Protein AF-K8DZ53-F1 (afdb_monomer)

Organism: NCBI:txid1121428

Foldseek 3Di:
DDDDPPPVVVVVVVVVVVVVVVVVVVVVVVLLVVLLVVLVVCLLCLVVLVVVLVVCVVCVVVLVVPDPPDDPVVSVVVVVVNVVSVVSNVLLVVLLVVLCVVCVVVVRNLLSVLSCQQRVDPVCSPPDNVVSLVVSCVVSVHDSVVSVVSPSVSSLSSSCSSCPVNSPDDPD

Secondary structure (DSSP, 8-state):
-------HHHHHHHHHHHHHHHHHHHHHHHHHHHHHHHHHHHHHTHHHHHHHHHHHHHTHHHHHSS-TTS-HHHHHHHHHHHHHHHHHHHHHHHHHHHHHHHHHHTT-HHHHHHHIIIII-GGGTTS-HHHHHHHHHHHTTS-HHHHHHHHHHHHHHHHHHHHHHHHS----

pLDDT: mean 85.96, std 15.57, range [40.16, 98.69]

Radius of gyration: 23.99 Å; Cα contacts (8 Å, |Δi|>4): 92; chains: 1; bounding box: 65×69×54 Å

Nearest PDB structures (foldseek):
  8oup-assembly1_A  TM=2.707E-01  e=5.310E-01  Spisula solidissima
  6jx6-assembly1_C  TM=2.901E-01  e=4.777E+00  Homo sapiens
  2efl-assembly1_A-2  TM=2.278E-01  e=3.368E+00  Homo sapiens

Mean predicted aligned error: 8.7 Å

Sequence (172 aa):
MGKSKVNTHEIAKIAAREALKEFKEEERQRVKRTRYQNTELLLKNYLSLLDHYENSKDKASDIMELDDDMDEVIVKAIKKSRIRTAIMITQIETCLEILRLRMSAKGQPEKYQVIKSLYLDKARRDMPYGELVKVVAEEIHCGEATVRRWKKEMITELSVLIFGVDGLKLDI

Solvent-accessible surface area (backbone atoms only — not comparable to full-atom values): 9686 Å² total; per-residue (Å²): 137,85,79,78,77,76,57,63,68,57,54,51,52,50,51,54,51,50,53,52,51,50,53,55,48,51,54,51,52,48,54,53,51,50,44,39,50,52,40,49,51,50,43,74,41,39,59,62,50,47,52,55,49,55,59,46,63,78,40,53,68,58,61,76,67,62,52,97,84,58,61,68,67,58,58,51,50,53,52,53,50,51,55,52,51,49,54,50,49,57,49,50,54,52,38,50,50,52,48,41,54,52,26,46,76,70,74,41,47,66,44,42,48,47,47,41,67,77,45,67,38,78,94,53,70,86,51,58,68,75,57,49,41,48,56,52,10,62,79,69,72,51,51,54,69,53,48,56,48,35,39,53,53,47,41,49,54,44,25,30,58,72,46,39,71,78,42,43,89,76,96,120

Structure (mmCIF, N/CA/C/O backbone):
data_AF-K8DZ53-F1
#
_entry.id   AF-K8DZ53-F1
#
loop_
_atom_site.group_PDB
_atom_site.id
_atom_site.type_symbol
_atom_site.label_atom_id
_atom_site.label_alt_id
_atom_site.label_comp_id
_atom_site.label_asym_id
_atom_site.label_entity_id
_atom_site.label_seq_id
_atom_site.pdbx_PDB_ins_code
_atom_site.Cartn_x
_atom_site.Cartn_y
_atom_site.Cartn_z
_atom_site.occupancy
_atom_site.B_iso_or_equiv
_atom_site.auth_seq_id
_atom_site.auth_comp_id
_atom_site.auth_asym_id
_atom_site.auth_atom_id
_atom_site.pdbx_PDB_model_num
ATOM 1 N N . MET A 1 1 ? -38.875 44.202 29.229 1.00 40.16 1 MET A N 1
ATOM 2 C CA . MET A 1 1 ? -37.762 43.651 28.419 1.00 40.16 1 MET A CA 1
ATOM 3 C C . MET A 1 1 ? -37.218 42.417 29.134 1.00 40.16 1 MET A C 1
ATOM 5 O O . MET A 1 1 ? -36.431 42.549 30.062 1.00 40.16 1 MET A O 1
ATOM 9 N N . GLY A 1 2 ? -37.735 41.229 28.803 1.00 43.81 2 GLY A N 1
ATOM 10 C CA . GLY A 1 2 ? -37.357 39.975 29.462 1.00 43.81 2 GLY A CA 1
ATOM 11 C C . GLY A 1 2 ? -36.021 39.462 28.931 1.00 43.81 2 GLY A C 1
ATOM 12 O O . GLY A 1 2 ? -35.914 39.136 27.753 1.00 43.81 2 GLY A O 1
ATOM 13 N N . LYS A 1 3 ? -34.995 39.411 29.785 1.00 49.75 3 LYS A N 1
ATOM 14 C CA . LYS A 1 3 ? -33.720 38.763 29.457 1.00 49.75 3 LYS A CA 1
ATOM 15 C C . LYS A 1 3 ? -33.955 37.253 29.401 1.00 49.75 3 LYS A C 1
ATOM 17 O O . LYS A 1 3 ? -34.238 36.642 30.429 1.00 49.75 3 LYS A O 1
ATOM 22 N N . SER A 1 4 ? -33.855 36.675 28.204 1.00 54.00 4 SER A N 1
ATOM 23 C CA . SER A 1 4 ? -33.831 35.225 28.007 1.00 54.00 4 SER A CA 1
ATOM 24 C C . SER A 1 4 ? -32.678 34.649 28.829 1.00 54.00 4 SER A C 1
ATOM 26 O O . SER A 1 4 ? -31.512 34.981 28.607 1.00 54.00 4 SER A O 1
ATOM 28 N N . LYS A 1 5 ? -33.014 33.864 29.854 1.00 59.22 5 LYS A N 1
ATOM 29 C CA . LYS A 1 5 ? -32.051 33.211 30.738 1.00 59.22 5 LYS A CA 1
ATOM 30 C C . LYS A 1 5 ? -31.457 32.055 29.939 1.00 59.22 5 LYS A C 1
ATOM 32 O O . LYS A 1 5 ? -32.024 30.970 29.889 1.00 59.22 5 LYS A O 1
ATOM 37 N N . VAL A 1 6 ? -30.365 32.338 29.239 1.00 64.12 6 VAL A N 1
ATOM 38 C CA . VAL A 1 6 ? -29.597 31.339 28.500 1.00 64.12 6 VAL A CA 1
ATOM 39 C C . VAL A 1 6 ? -29.277 30.187 29.455 1.00 64.12 6 VAL A C 1
ATOM 41 O O . VAL A 1 6 ? -28.656 30.392 30.498 1.00 64.12 6 VAL A O 1
ATOM 44 N N . ASN A 1 7 ? -29.769 28.991 29.135 1.00 80.69 7 ASN A N 1
ATOM 45 C CA . ASN A 1 7 ? -29.610 27.810 29.969 1.00 80.69 7 ASN A CA 1
ATOM 46 C C . ASN A 1 7 ? -28.158 27.327 29.867 1.00 80.69 7 ASN A C 1
ATOM 48 O O . ASN A 1 7 ? -27.793 26.593 28.951 1.00 80.69 7 ASN A O 1
ATOM 52 N N . THR A 1 8 ? -27.308 27.776 30.790 1.00 82.31 8 THR A N 1
ATOM 53 C CA . THR A 1 8 ? -25.862 27.501 30.807 1.00 82.31 8 THR A CA 1
ATOM 54 C C . THR A 1 8 ? -25.547 26.004 30.721 1.00 82.31 8 THR A C 1
ATOM 56 O O . THR A 1 8 ? -24.564 25.613 30.097 1.00 82.31 8 THR A O 1
ATOM 59 N N . HIS A 1 9 ? -26.408 25.154 31.289 1.00 83.88 9 HIS A N 1
ATOM 60 C CA . HIS A 1 9 ? -26.284 23.698 31.217 1.00 83.88 9 HIS A CA 1
ATOM 61 C C . HIS A 1 9 ? -26.504 23.163 29.792 1.00 83.88 9 HIS A C 1
ATOM 63 O O . HIS A 1 9 ? -25.851 22.216 29.357 1.00 83.88 9 HIS A O 1
ATOM 69 N N . GLU A 1 10 ? -27.423 23.766 29.045 1.00 88.25 10 GLU A N 1
ATOM 70 C CA . GLU A 1 10 ? -27.727 23.385 27.667 1.00 88.25 10 GLU A CA 1
ATOM 71 C C . GLU A 1 10 ? -26.598 23.786 26.717 1.00 88.25 10 GLU A C 1
ATOM 73 O O . GLU A 1 10 ? -26.163 22.968 25.908 1.00 88.25 10 GLU A O 1
ATOM 78 N N . ILE A 1 11 ? -26.023 24.978 26.913 1.00 89.88 11 ILE A N 1
ATOM 79 C CA . ILE A 1 11 ? -24.803 25.399 26.210 1.00 89.88 11 ILE A CA 1
ATOM 80 C C . ILE A 1 11 ? -23.635 24.461 26.521 1.00 89.88 11 ILE A C 1
ATOM 82 O O . ILE A 1 11 ? -22.972 23.994 25.598 1.00 89.88 11 ILE A O 1
ATOM 86 N N . ALA A 1 12 ? -23.403 24.134 27.796 1.00 89.81 12 ALA A N 1
ATOM 87 C CA . ALA A 1 12 ? -22.324 23.228 28.188 1.00 89.81 12 ALA A CA 1
ATOM 88 C C . ALA A 1 12 ? -22.485 21.833 27.557 1.00 89.81 12 ALA A C 1
ATOM 90 O O . ALA A 1 12 ? -21.512 21.240 27.091 1.00 89.81 12 ALA A O 1
ATOM 91 N N . LYS A 1 13 ? -23.720 21.321 27.481 1.00 93.06 13 LYS A N 1
ATOM 92 C CA . LYS A 1 13 ? -24.025 20.031 26.849 1.00 93.06 13 LYS A CA 1
ATOM 93 C C . LYS A 1 13 ? -23.808 20.054 25.334 1.00 93.06 13 LYS A C 1
ATOM 95 O O . LYS A 1 13 ? -23.307 19.070 24.792 1.00 93.06 13 LYS A O 1
ATOM 100 N N . ILE A 1 14 ? -24.180 21.142 24.654 1.00 92.75 14 ILE A N 1
ATOM 101 C CA . ILE A 1 14 ? -23.939 21.315 23.212 1.00 92.75 14 ILE A CA 1
ATOM 102 C C . ILE A 1 14 ? -22.434 21.369 22.943 1.00 92.75 14 ILE A C 1
ATOM 104 O O . ILE A 1 14 ? -21.941 20.560 22.161 1.00 92.75 14 ILE A O 1
ATOM 108 N N . ALA A 1 15 ? -21.702 22.214 23.674 1.00 91.12 15 ALA A N 1
ATOM 109 C CA . ALA A 1 15 ? -20.254 22.350 23.537 1.00 91.12 15 ALA A CA 1
ATOM 110 C C . ALA A 1 15 ? -19.520 21.019 23.777 1.00 91.12 15 ALA A C 1
ATOM 112 O O . ALA A 1 15 ? -18.674 20.622 22.979 1.00 91.12 15 ALA A O 1
ATOM 113 N N . ALA A 1 16 ? -19.889 20.269 24.823 1.00 92.50 16 ALA A N 1
ATOM 114 C CA . ALA A 1 16 ? -19.305 18.954 25.093 1.00 92.50 16 ALA A CA 1
ATOM 115 C C . ALA A 1 16 ? -19.586 17.940 23.967 1.00 92.50 16 ALA A C 1
ATOM 117 O O . ALA A 1 16 ? -18.735 17.111 23.637 1.00 92.50 16 ALA A O 1
ATOM 118 N N . ARG A 1 17 ? -20.777 17.995 23.359 1.00 93.06 17 ARG A N 1
ATOM 119 C CA . ARG A 1 17 ? -21.158 17.103 22.257 1.00 93.06 17 ARG A CA 1
ATOM 120 C C . ARG A 1 17 ? -20.423 17.442 20.964 1.00 93.06 17 ARG A C 1
ATOM 122 O O . ARG A 1 17 ? -20.025 16.521 20.252 1.00 93.06 17 ARG A O 1
ATOM 129 N N . GLU A 1 18 ? -20.252 18.726 20.666 1.00 93.56 18 GLU A N 1
ATOM 130 C CA . GLU A 1 18 ? -19.483 19.195 19.512 1.00 93.56 18 GLU A CA 1
ATOM 131 C C . GLU A 1 18 ? -18.005 18.840 19.658 1.00 93.56 18 GLU A C 1
ATOM 133 O O . GLU A 1 18 ? -17.470 18.172 18.776 1.00 93.56 18 GLU A O 1
ATOM 138 N N . ALA A 1 19 ? -17.398 19.117 20.816 1.00 92.25 19 ALA A N 1
ATOM 139 C CA . ALA A 1 19 ? -16.016 18.734 21.100 1.00 92.25 19 ALA A CA 1
ATOM 140 C C . ALA A 1 19 ? -15.793 17.216 20.960 1.00 92.25 19 ALA A C 1
ATOM 142 O O . ALA A 1 19 ? -14.829 16.773 20.339 1.00 92.25 19 ALA A O 1
ATOM 143 N N . LEU A 1 20 ? -16.718 16.388 21.468 1.00 93.69 20 LEU A N 1
ATOM 144 C CA . LEU A 1 20 ? -16.634 14.934 21.300 1.00 93.69 20 LEU A CA 1
ATOM 145 C C . LEU A 1 20 ? -16.779 14.508 19.830 1.00 93.69 20 LEU A C 1
ATOM 147 O O . LEU A 1 20 ? -16.160 13.533 19.401 1.00 93.69 20 LEU A O 1
ATOM 151 N N . LYS A 1 21 ? -17.620 15.196 19.052 1.00 92.50 21 LYS A N 1
ATOM 152 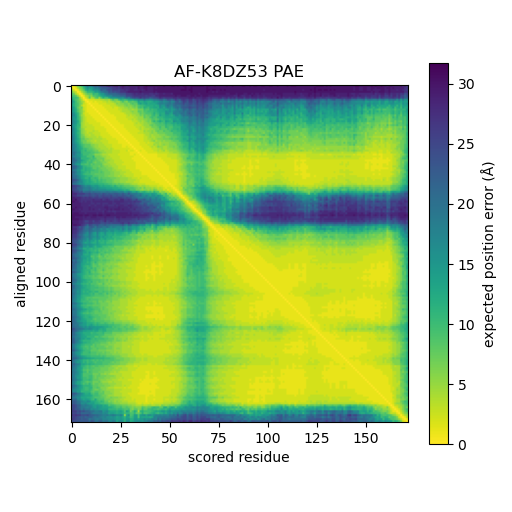C CA . LYS A 1 21 ? -17.817 14.907 17.627 1.00 92.50 21 LYS A CA 1
ATOM 153 C C . LYS A 1 21 ? -16.564 15.243 16.819 1.00 92.50 21 LYS A C 1
ATOM 155 O O . LYS A 1 21 ? -16.178 14.422 15.985 1.00 92.50 21 LYS A O 1
ATOM 160 N N . GLU A 1 22 ? -15.956 16.396 17.083 1.00 91.56 22 GLU A N 1
ATOM 161 C CA . GLU A 1 22 ? -14.699 16.840 16.474 1.00 91.56 22 GLU A CA 1
ATOM 162 C C . GLU A 1 22 ? -13.559 15.890 16.824 1.00 91.56 22 GLU A C 1
ATOM 164 O O . GLU A 1 22 ? -12.959 15.320 15.918 1.00 91.56 22 GLU A O 1
ATOM 169 N N . PHE A 1 23 ? -13.363 15.582 18.109 1.00 90.88 23 PHE A N 1
ATOM 170 C CA . PHE A 1 23 ? -12.344 14.628 18.554 1.00 90.88 23 PHE A CA 1
ATOM 171 C C . PHE A 1 23 ? -12.482 13.265 17.863 1.00 90.88 23 PHE A C 1
ATOM 173 O O . PHE A 1 23 ? -11.517 12.696 17.350 1.00 90.88 23 PHE A O 1
ATOM 180 N N . LYS A 1 24 ? -13.711 12.736 17.788 1.00 88.50 24 LYS A N 1
ATOM 181 C CA . LYS A 1 24 ? -13.958 11.475 17.083 1.00 88.50 24 LYS A CA 1
ATOM 182 C C . LYS A 1 24 ? -13.687 11.592 15.578 1.00 88.50 24 LYS A C 1
ATOM 184 O O . LYS A 1 24 ? -13.328 10.589 14.973 1.00 88.50 24 LYS A O 1
ATOM 189 N N . GLU A 1 25 ? -13.902 12.747 14.947 1.00 87.31 25 GLU A N 1
ATOM 190 C CA . GLU A 1 25 ? -13.563 12.961 13.531 1.00 87.31 25 GLU A CA 1
ATOM 191 C C . GLU A 1 25 ? -12.054 13.024 13.311 1.00 87.31 25 GLU A C 1
ATOM 193 O O . GLU A 1 25 ? -11.547 12.377 12.398 1.00 87.31 25 GLU A O 1
ATOM 198 N N . GLU A 1 26 ? -11.325 13.719 14.175 1.00 88.75 26 GLU A N 1
ATOM 199 C CA . GLU A 1 26 ? -9.868 13.799 14.109 1.00 88.75 26 GLU A CA 1
ATOM 200 C C . GLU A 1 26 ? -9.219 12.421 14.252 1.00 88.75 26 GLU A C 1
ATOM 202 O O . GLU A 1 26 ? -8.396 12.035 13.417 1.00 88.75 26 GLU A O 1
ATOM 207 N N . GLU A 1 27 ? -9.651 11.627 15.235 1.00 85.88 27 GLU A N 1
ATOM 208 C CA . GLU A 1 27 ? -9.161 10.258 15.411 1.00 85.88 27 GLU A CA 1
ATOM 209 C C . GLU A 1 27 ? -9.494 9.377 14.196 1.00 85.88 27 GLU A C 1
ATOM 211 O O . GLU A 1 27 ? -8.646 8.613 13.725 1.00 85.88 27 GLU A O 1
ATOM 216 N N . ARG A 1 28 ? -10.685 9.540 13.596 1.00 81.00 28 ARG A N 1
ATOM 217 C CA . ARG A 1 28 ? -11.045 8.848 12.343 1.00 81.00 28 ARG A CA 1
ATOM 218 C C . ARG A 1 28 ? -10.086 9.194 11.207 1.00 81.00 28 ARG A C 1
ATOM 220 O O . ARG A 1 28 ? -9.603 8.296 10.510 1.00 81.00 28 ARG A O 1
ATOM 227 N N . GLN A 1 29 ? -9.802 10.478 11.009 1.00 84.31 29 GLN A N 1
ATOM 228 C CA . GLN A 1 29 ? -8.901 10.928 9.948 1.00 84.31 29 GLN A CA 1
ATOM 229 C C . GLN A 1 29 ? -7.464 10.470 10.194 1.00 84.31 29 GLN A C 1
ATOM 231 O O . GLN A 1 29 ? -6.783 10.047 9.256 1.00 84.31 29 GLN A O 1
ATOM 236 N N . ARG A 1 30 ? -7.016 10.481 11.452 1.00 86.12 30 ARG A N 1
ATOM 237 C CA . ARG A 1 30 ? -5.698 9.990 11.854 1.00 86.12 30 ARG A CA 1
ATOM 238 C C . ARG A 1 30 ? -5.530 8.515 11.515 1.00 86.12 30 ARG A C 1
ATOM 240 O O . ARG A 1 30 ? -4.581 8.164 10.818 1.00 86.12 30 ARG A O 1
ATOM 247 N N . VAL A 1 31 ? -6.473 7.668 11.921 1.00 83.94 31 VAL A N 1
ATOM 248 C CA . VAL A 1 31 ? -6.436 6.226 11.641 1.00 83.94 31 VAL A CA 1
ATOM 249 C C . VAL A 1 31 ? -6.414 5.953 10.133 1.00 83.94 31 VAL A C 1
ATOM 251 O O . VAL A 1 31 ? -5.580 5.181 9.652 1.00 83.94 31 VAL A O 1
ATOM 254 N N . LYS A 1 32 ? -7.272 6.630 9.359 1.00 83.31 32 LYS A N 1
ATOM 255 C CA . LYS A 1 32 ? -7.291 6.516 7.892 1.00 83.31 32 LYS A CA 1
ATOM 256 C C . LYS A 1 32 ? -5.948 6.910 7.275 1.00 83.31 32 LYS A C 1
ATOM 258 O O . LYS A 1 32 ? -5.430 6.200 6.412 1.00 83.31 32 LYS A O 1
ATOM 263 N N . ARG A 1 33 ? -5.369 8.025 7.728 1.00 86.38 33 ARG A N 1
ATOM 264 C CA . ARG A 1 33 ? -4.066 8.512 7.263 1.00 86.38 33 ARG A CA 1
ATOM 2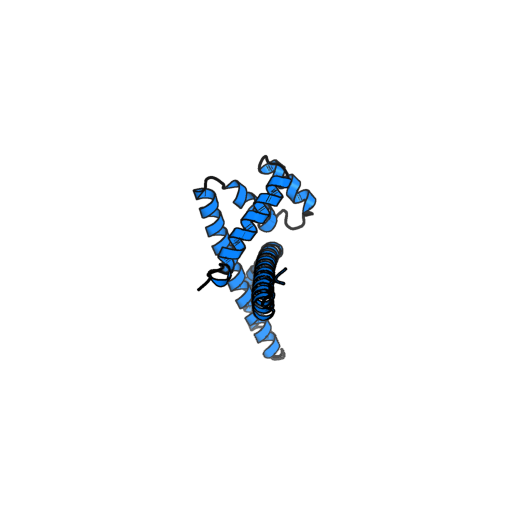65 C C . ARG A 1 33 ? -2.959 7.509 7.573 1.00 86.38 33 ARG A C 1
ATOM 267 O O . ARG A 1 33 ? -2.181 7.196 6.677 1.00 86.38 33 ARG A O 1
ATOM 274 N N . THR A 1 34 ? -2.926 6.967 8.788 1.00 87.94 34 THR A N 1
ATOM 275 C CA . THR A 1 34 ? -1.944 5.955 9.195 1.00 87.94 34 THR A CA 1
ATOM 276 C C . THR A 1 34 ? -2.041 4.701 8.330 1.00 87.94 34 THR A C 1
ATOM 278 O O . THR A 1 34 ? -1.024 4.210 7.853 1.00 87.94 34 THR A O 1
ATOM 281 N N . ARG A 1 35 ? -3.247 4.203 8.040 1.00 88.50 35 ARG A N 1
ATOM 282 C CA . ARG A 1 35 ? -3.432 3.011 7.190 1.00 88.50 35 ARG A CA 1
ATOM 283 C C . ARG A 1 35 ? -2.995 3.234 5.753 1.00 88.50 35 ARG A C 1
ATOM 285 O O . ARG A 1 35 ? -2.322 2.378 5.182 1.00 88.50 35 ARG A O 1
ATOM 292 N N . TYR A 1 36 ? -3.340 4.387 5.182 1.00 92.50 36 TYR A N 1
ATOM 293 C CA . TYR A 1 36 ? -2.859 4.780 3.860 1.00 92.50 36 TYR A CA 1
ATOM 294 C C . TYR A 1 36 ? -1.324 4.809 3.833 1.00 92.50 36 TYR A C 1
ATOM 296 O O . TYR A 1 36 ? -0.712 4.202 2.958 1.00 92.50 36 TYR A O 1
ATOM 304 N N . GLN A 1 37 ? -0.702 5.464 4.818 1.00 92.88 37 GLN A N 1
ATOM 305 C CA . GLN A 1 37 ? 0.755 5.574 4.920 1.00 92.88 37 GLN A CA 1
ATOM 306 C C . GLN A 1 37 ? 1.420 4.203 5.078 1.00 92.88 37 GLN A C 1
ATOM 308 O O . GLN A 1 37 ? 2.398 3.927 4.389 1.00 92.88 37 GLN A O 1
ATOM 313 N N . ASN A 1 38 ? 0.864 3.327 5.918 1.00 93.81 38 ASN A N 1
ATOM 314 C CA . ASN A 1 38 ? 1.365 1.967 6.108 1.00 93.81 38 ASN A CA 1
ATOM 315 C C . ASN A 1 38 ? 1.234 1.135 4.828 1.00 93.81 38 ASN A C 1
ATOM 317 O O . ASN A 1 38 ? 2.161 0.420 4.469 1.00 93.81 38 ASN A O 1
ATOM 321 N N . THR A 1 39 ? 0.119 1.263 4.108 1.00 96.06 39 THR A N 1
ATOM 322 C CA . THR A 1 39 ? -0.085 0.582 2.819 1.00 96.06 39 THR A CA 1
ATOM 323 C C . THR A 1 39 ? 0.928 1.053 1.784 1.00 96.06 39 THR A C 1
ATOM 325 O O . THR A 1 39 ? 1.563 0.239 1.120 1.00 96.06 39 THR A O 1
ATOM 328 N N . GLU A 1 40 ? 1.130 2.367 1.666 1.00 96.50 40 GLU A N 1
ATOM 329 C CA . GLU A 1 40 ? 2.139 2.915 0.762 1.00 96.50 40 GLU A CA 1
ATOM 330 C C . GLU A 1 40 ? 3.551 2.463 1.154 1.00 96.50 40 GLU A C 1
ATOM 332 O O . GLU A 1 40 ? 4.356 2.156 0.279 1.00 96.50 40 GLU A O 1
ATOM 337 N N . LEU A 1 41 ? 3.857 2.391 2.452 1.00 96.56 41 LEU A N 1
ATOM 338 C CA . LEU A 1 41 ? 5.145 1.912 2.945 1.00 96.56 41 LEU A CA 1
ATOM 339 C C . LEU A 1 41 ? 5.372 0.436 2.601 1.00 96.56 41 LEU A C 1
ATOM 341 O O . LEU A 1 41 ? 6.465 0.088 2.156 1.00 96.56 41 LEU A O 1
ATOM 345 N N . LEU A 1 42 ? 4.352 -0.411 2.761 1.00 96.06 42 LEU A N 1
ATOM 346 C CA . LEU A 1 42 ? 4.409 -1.819 2.367 1.00 96.06 42 LEU A CA 1
ATOM 347 C C . LEU A 1 42 ? 4.693 -1.961 0.869 1.00 96.06 42 LEU A C 1
ATOM 349 O O . LEU A 1 42 ? 5.592 -2.704 0.500 1.00 96.06 42 LEU A O 1
ATOM 353 N N . LEU A 1 43 ? 3.995 -1.204 0.017 1.00 97.00 43 LEU A N 1
ATOM 354 C CA . LEU A 1 43 ? 4.218 -1.236 -1.433 1.00 97.00 43 LEU A CA 1
ATOM 355 C C . LEU A 1 43 ? 5.611 -0.728 -1.823 1.00 97.00 43 LEU A C 1
ATOM 357 O O . LEU A 1 43 ? 6.272 -1.345 -2.649 1.00 97.00 43 LEU A O 1
ATOM 361 N N . LYS A 1 44 ? 6.094 0.358 -1.203 1.00 95.88 44 LYS A N 1
ATOM 362 C CA . LYS A 1 44 ? 7.452 0.885 -1.441 1.00 95.88 44 LYS A CA 1
ATOM 363 C C . LYS A 1 44 ? 8.547 -0.126 -1.107 1.00 95.88 44 LYS A C 1
ATOM 365 O O . LYS A 1 44 ? 9.580 -0.124 -1.759 1.00 95.88 44 LYS A O 1
ATOM 370 N N . ASN A 1 45 ? 8.321 -0.963 -0.097 1.00 95.38 45 ASN A N 1
ATOM 371 C CA . ASN A 1 45 ? 9.278 -1.981 0.335 1.00 95.38 45 ASN A CA 1
ATOM 372 C C . ASN A 1 45 ? 8.956 -3.373 -0.218 1.00 95.38 45 ASN A C 1
ATOM 374 O O . ASN A 1 45 ? 9.665 -4.318 0.110 1.00 95.38 45 ASN A O 1
ATOM 378 N N . TYR A 1 46 ? 7.909 -3.525 -1.034 1.00 96.00 46 TYR A N 1
ATOM 379 C CA . TYR A 1 46 ? 7.416 -4.832 -1.465 1.00 96.00 46 TYR A CA 1
ATOM 380 C C . TYR A 1 46 ? 8.508 -5.648 -2.153 1.00 96.00 46 TYR A C 1
ATOM 382 O O . TYR A 1 46 ? 8.756 -6.780 -1.755 1.00 96.00 46 TYR A O 1
ATOM 390 N N . LEU A 1 47 ? 9.211 -5.056 -3.123 1.00 95.12 47 LEU A N 1
ATOM 391 C CA . LEU A 1 47 ? 10.279 -5.745 -3.846 1.00 95.12 47 LEU A CA 1
ATOM 392 C C . LEU A 1 47 ? 11.450 -6.121 -2.931 1.00 95.12 47 LEU A C 1
ATOM 394 O O . LEU A 1 47 ? 11.970 -7.220 -3.045 1.00 95.12 47 LEU A O 1
ATOM 398 N N . SER A 1 48 ? 11.820 -5.266 -1.975 1.00 93.06 48 SER A N 1
ATOM 399 C CA . SER A 1 48 ? 12.873 -5.580 -1.000 1.00 93.06 48 SER A CA 1
ATOM 400 C C . SER A 1 48 ? 12.461 -6.693 -0.032 1.00 93.06 48 SER A C 1
ATOM 402 O O . SER A 1 48 ? 13.273 -7.547 0.318 1.00 93.06 48 SER A O 1
ATOM 404 N N . LEU A 1 49 ? 11.196 -6.704 0.401 1.00 91.56 49 LEU A N 1
ATOM 405 C CA . LEU A 1 49 ? 10.636 -7.778 1.221 1.00 91.56 49 LEU A CA 1
ATOM 406 C C . LEU A 1 49 ? 10.592 -9.088 0.432 1.00 91.56 49 LEU A C 1
ATOM 408 O O . LEU A 1 49 ? 10.955 -10.128 0.979 1.00 91.56 49 LEU A O 1
ATOM 412 N N . LEU A 1 50 ? 10.190 -9.025 -0.839 1.00 91.12 50 LEU A N 1
ATOM 413 C CA . LEU A 1 50 ? 10.160 -10.161 -1.752 1.00 91.12 50 LEU A CA 1
ATOM 414 C C . LEU A 1 50 ? 11.564 -10.727 -1.966 1.00 91.12 50 LEU A C 1
ATOM 416 O O . LEU A 1 50 ? 11.755 -11.915 -1.743 1.00 91.12 50 LEU A O 1
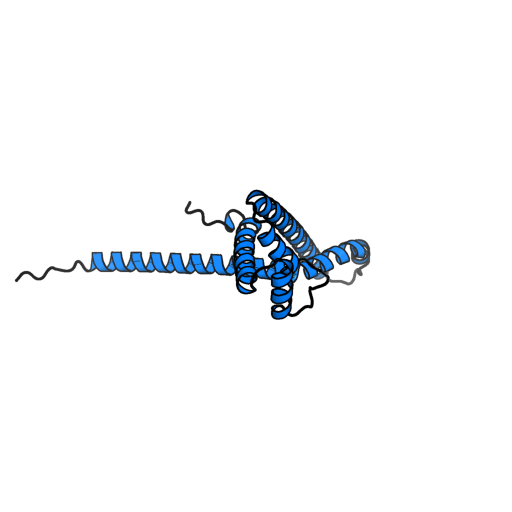ATOM 420 N N . ASP A 1 51 ? 12.556 -9.884 -2.262 1.00 89.94 51 ASP A N 1
ATOM 421 C CA . ASP A 1 51 ? 13.955 -10.299 -2.387 1.00 89.94 51 ASP A CA 1
ATOM 422 C C . ASP A 1 51 ? 14.447 -10.954 -1.078 1.00 89.94 51 ASP A C 1
ATOM 424 O O . ASP A 1 51 ? 15.102 -11.994 -1.106 1.00 89.94 51 ASP A O 1
ATOM 428 N N . HIS A 1 52 ? 14.110 -10.404 0.096 1.00 81.56 52 HIS A N 1
ATOM 429 C CA . HIS A 1 52 ? 14.462 -11.015 1.386 1.00 81.56 52 HIS A CA 1
ATOM 430 C C . HIS A 1 52 ? 13.779 -12.377 1.593 1.00 81.56 52 HIS A C 1
ATOM 432 O O . HIS A 1 52 ? 14.383 -13.297 2.144 1.00 81.56 52 HIS A O 1
ATOM 438 N N . TYR A 1 53 ? 12.522 -12.520 1.177 1.00 80.19 53 TYR A N 1
ATOM 439 C CA . TYR A 1 53 ? 11.767 -13.766 1.277 1.00 80.19 53 TYR A CA 1
ATOM 440 C C . TYR A 1 53 ? 12.280 -14.837 0.306 1.00 80.19 53 TYR A C 1
ATOM 442 O O . TYR A 1 53 ? 12.510 -15.965 0.738 1.00 80.19 53 TYR A O 1
ATOM 450 N N . GLU A 1 54 ? 12.528 -14.486 -0.956 1.00 80.44 54 GLU A N 1
ATOM 451 C CA . GLU A 1 54 ? 13.091 -15.370 -1.986 1.00 80.44 54 GLU A CA 1
ATOM 452 C C . GLU A 1 54 ? 14.487 -15.855 -1.567 1.00 80.44 54 GLU A C 1
ATOM 454 O O . GLU A 1 54 ? 14.684 -17.056 -1.393 1.00 80.44 54 GLU A O 1
ATOM 459 N N . ASN A 1 55 ? 15.395 -14.939 -1.208 1.00 71.06 55 ASN A N 1
ATOM 460 C CA . ASN A 1 55 ? 16.732 -15.293 -0.708 1.00 71.06 55 ASN A CA 1
ATOM 461 C C . ASN A 1 55 ? 16.697 -16.125 0.589 1.00 71.06 55 ASN A C 1
ATOM 463 O O . ASN A 1 55 ? 17.651 -16.835 0.905 1.00 71.06 55 ASN A O 1
ATOM 467 N N . SER A 1 56 ? 15.628 -16.020 1.387 1.00 61.72 56 SER A N 1
ATOM 468 C CA . SER A 1 56 ? 15.483 -16.807 2.616 1.00 61.72 56 SER A CA 1
ATOM 469 C C . SER A 1 56 ? 15.055 -18.255 2.377 1.00 61.72 56 SER A C 1
ATOM 471 O O . SER A 1 56 ? 15.341 -19.089 3.236 1.00 61.72 56 SER A O 1
ATOM 473 N N . LYS A 1 57 ? 14.392 -18.556 1.249 1.00 58.88 57 LYS A N 1
ATOM 474 C CA . LYS A 1 57 ? 14.039 -19.931 0.858 1.00 58.88 57 LYS A CA 1
ATOM 475 C C . LYS A 1 57 ? 15.275 -20.716 0.444 1.00 58.88 57 LYS A C 1
ATOM 477 O O . LYS A 1 57 ? 15.432 -21.851 0.882 1.00 58.88 57 LYS A O 1
ATOM 482 N N . ASP A 1 58 ? 16.166 -20.073 -0.303 1.00 54.59 58 ASP A N 1
ATOM 483 C CA . ASP A 1 58 ? 17.394 -20.694 -0.807 1.00 54.59 58 ASP A CA 1
ATOM 484 C C . ASP A 1 58 ? 18.412 -20.984 0.308 1.00 54.59 58 ASP A C 1
ATOM 486 O O . ASP A 1 58 ? 19.223 -21.889 0.177 1.00 54.59 58 ASP A O 1
ATOM 490 N N . LYS A 1 59 ? 18.330 -20.260 1.435 1.00 54.59 59 LYS A N 1
ATOM 491 C CA . LYS A 1 59 ? 19.238 -20.384 2.593 1.00 54.59 59 LYS A CA 1
ATOM 492 C C . LYS A 1 59 ? 18.596 -21.026 3.825 1.00 54.59 59 LYS A C 1
ATOM 494 O O . LYS A 1 59 ? 19.073 -20.849 4.947 1.00 54.59 59 LYS A O 1
ATOM 499 N N . ALA A 1 60 ? 17.452 -21.694 3.668 1.00 52.56 60 ALA A N 1
ATOM 500 C CA . ALA A 1 60 ? 16.794 -22.374 4.786 1.00 52.56 60 ALA A CA 1
ATOM 501 C C . ALA A 1 60 ? 17.632 -23.557 5.312 1.00 52.56 60 ALA A C 1
ATOM 503 O O . ALA A 1 60 ? 17.593 -23.825 6.512 1.00 52.56 60 ALA A O 1
ATOM 504 N N . SER A 1 61 ? 18.424 -24.194 4.440 1.00 52.19 61 SER A N 1
ATOM 505 C CA . SER A 1 61 ? 19.476 -25.156 4.798 1.00 52.19 61 SER A CA 1
ATOM 506 C C . SER A 1 61 ? 20.585 -24.506 5.625 1.00 52.19 61 SER A C 1
ATOM 508 O O . SER A 1 61 ? 20.944 -25.023 6.675 1.00 52.19 61 SER A O 1
ATOM 510 N N . ASP A 1 62 ? 21.042 -23.320 5.222 1.00 51.28 62 ASP A N 1
ATOM 511 C CA . ASP A 1 62 ? 22.184 -22.638 5.843 1.00 51.28 62 ASP A CA 1
ATOM 512 C C . ASP A 1 62 ? 21.872 -22.175 7.274 1.00 51.28 62 ASP A C 1
ATOM 514 O O . ASP A 1 62 ? 22.766 -22.045 8.097 1.00 51.28 62 ASP A O 1
ATOM 518 N N . ILE A 1 63 ? 20.593 -21.949 7.607 1.00 52.50 63 ILE A N 1
ATOM 519 C CA . ILE A 1 63 ? 20.163 -21.604 8.975 1.00 52.50 63 ILE A CA 1
ATOM 520 C C . ILE A 1 63 ? 20.195 -22.794 9.926 1.00 52.50 63 ILE A C 1
ATOM 522 O O . ILE A 1 63 ? 20.301 -22.588 11.133 1.00 52.50 63 ILE A O 1
ATOM 526 N N . MET A 1 64 ? 20.068 -24.018 9.416 1.00 50.81 64 MET A N 1
ATOM 527 C CA . MET A 1 64 ? 20.248 -25.215 10.238 1.00 50.81 64 MET A CA 1
ATOM 528 C C . MET A 1 64 ? 21.726 -25.487 10.548 1.00 50.81 64 MET A C 1
ATOM 530 O O . MET A 1 64 ? 21.995 -26.185 11.516 1.00 50.81 64 MET A O 1
ATOM 534 N N . GLU A 1 65 ? 22.655 -24.902 9.786 1.00 51.78 65 GLU A N 1
ATOM 535 C CA . GLU A 1 65 ? 24.109 -24.986 10.008 1.00 51.78 65 GLU A CA 1
ATOM 536 C C . GLU A 1 65 ? 24.677 -23.796 10.805 1.00 51.78 65 GLU A C 1
ATOM 538 O O . GLU A 1 65 ? 25.881 -23.728 11.048 1.00 51.78 65 GLU A O 1
ATOM 543 N N . LEU A 1 66 ? 23.831 -22.845 11.222 1.00 52.88 66 LEU A N 1
ATOM 544 C CA . LEU A 1 66 ? 24.248 -21.732 12.074 1.00 52.88 66 LEU A CA 1
ATOM 545 C C . LEU A 1 66 ? 24.475 -22.220 13.511 1.00 52.88 66 LEU A C 1
ATOM 547 O O . LEU A 1 66 ? 23.536 -22.242 14.299 1.00 52.88 66 LEU A O 1
ATOM 551 N N . ASP A 1 67 ? 25.726 -22.606 13.759 1.00 53.03 67 ASP A N 1
ATOM 552 C CA . ASP A 1 67 ? 26.516 -22.622 15.000 1.00 53.03 67 ASP A CA 1
ATOM 553 C C . ASP A 1 67 ? 25.753 -22.741 16.337 1.00 53.03 67 ASP A C 1
ATOM 555 O O . ASP A 1 67 ? 24.968 -21.863 16.706 1.00 53.03 67 ASP A O 1
ATOM 559 N N . ASP A 1 68 ? 26.083 -23.777 17.118 1.00 54.44 68 ASP A N 1
ATOM 560 C CA . ASP A 1 68 ? 25.583 -24.011 18.489 1.00 54.44 68 ASP A CA 1
ATOM 561 C C . ASP A 1 68 ? 25.920 -22.853 19.466 1.00 54.44 68 ASP A C 1
ATOM 563 O O . ASP A 1 68 ? 25.366 -22.789 20.563 1.00 54.44 68 ASP A O 1
ATOM 567 N N . ASP A 1 69 ? 26.782 -21.912 19.060 1.00 57.53 69 ASP A N 1
ATOM 568 C CA . ASP A 1 69 ? 27.210 -20.738 19.834 1.00 57.53 69 ASP A CA 1
ATOM 569 C C . ASP A 1 69 ? 26.353 -19.469 19.615 1.00 57.53 69 ASP A C 1
ATOM 571 O O . ASP A 1 69 ? 26.591 -18.436 20.250 1.00 57.53 69 ASP A O 1
ATOM 575 N N . MET A 1 70 ? 25.347 -19.488 18.729 1.00 61.09 70 MET A N 1
ATOM 576 C CA . MET A 1 70 ? 24.457 -18.333 18.550 1.00 61.09 70 MET A CA 1
ATOM 577 C C . MET A 1 70 ? 23.313 -18.340 19.574 1.00 61.09 70 MET A C 1
ATOM 579 O O . MET A 1 70 ? 22.547 -19.299 19.645 1.00 61.09 70 MET A O 1
ATOM 583 N N . ASP A 1 71 ? 23.119 -17.228 20.298 1.00 67.62 71 ASP A N 1
ATOM 584 C CA . ASP A 1 71 ? 22.015 -17.066 21.257 1.00 67.62 71 ASP A CA 1
ATOM 585 C C . ASP A 1 71 ? 20.674 -17.518 20.648 1.00 67.62 71 ASP A C 1
ATOM 587 O O . ASP A 1 71 ? 20.151 -16.896 19.713 1.00 67.62 71 ASP A O 1
ATOM 591 N N . GLU A 1 72 ? 20.059 -18.557 21.224 1.00 74.06 72 GLU A N 1
ATOM 592 C CA . GLU A 1 72 ? 18.771 -19.112 20.773 1.00 74.06 72 GLU A CA 1
ATOM 593 C C . GLU A 1 72 ? 17.691 -18.025 20.595 1.00 74.06 72 GLU A C 1
ATOM 595 O O . GLU A 1 72 ? 16.801 -18.110 19.738 1.00 74.06 72 GLU A O 1
ATOM 600 N N . VAL A 1 73 ? 17.782 -16.958 21.395 1.00 77.50 73 VAL A N 1
ATOM 601 C CA . VAL A 1 73 ? 16.912 -15.780 21.349 1.00 77.50 73 VAL A CA 1
ATOM 602 C C . VAL A 1 73 ? 17.025 -15.038 20.012 1.00 77.50 73 VAL A C 1
ATOM 604 O O . VAL A 1 73 ? 15.995 -14.677 19.428 1.00 77.50 73 VAL A O 1
ATOM 607 N N . ILE A 1 74 ? 18.242 -14.835 19.500 1.00 74.69 74 ILE A N 1
ATOM 608 C CA . ILE A 1 74 ? 18.504 -14.144 18.229 1.00 74.69 74 ILE A CA 1
ATOM 609 C C . ILE A 1 74 ? 17.947 -14.976 17.074 1.00 74.69 74 ILE A C 1
ATOM 611 O O . ILE A 1 74 ? 17.174 -14.469 16.252 1.00 74.69 74 ILE A O 1
ATOM 615 N N . VAL A 1 75 ? 18.241 -16.278 17.062 1.00 74.69 75 VAL A N 1
ATOM 616 C CA . VAL A 1 75 ? 17.742 -17.214 16.044 1.00 74.69 75 VAL A CA 1
ATOM 617 C C . VAL A 1 75 ? 16.211 -17.216 16.012 1.00 74.69 75 VAL A C 1
ATOM 619 O O . VAL A 1 75 ? 15.591 -17.114 14.945 1.00 74.69 75 VAL A O 1
ATOM 622 N N . LYS A 1 76 ? 15.565 -17.262 17.183 1.00 77.69 76 LYS A N 1
ATOM 623 C CA . LYS A 1 76 ? 14.102 -17.216 17.304 1.00 77.69 76 LYS A CA 1
ATOM 624 C C . LYS A 1 76 ? 13.514 -15.898 16.793 1.00 77.69 76 LYS A C 1
ATOM 626 O O . LYS A 1 76 ? 12.476 -15.915 16.122 1.00 77.69 76 LYS A O 1
ATOM 631 N N . ALA A 1 77 ? 14.158 -14.765 17.070 1.00 79.19 77 ALA A N 1
ATOM 632 C CA . ALA A 1 77 ? 13.722 -13.458 16.582 1.00 79.19 77 ALA A CA 1
ATOM 633 C C . ALA A 1 77 ? 13.794 -13.365 15.047 1.00 79.19 77 ALA A C 1
ATOM 635 O O . ALA A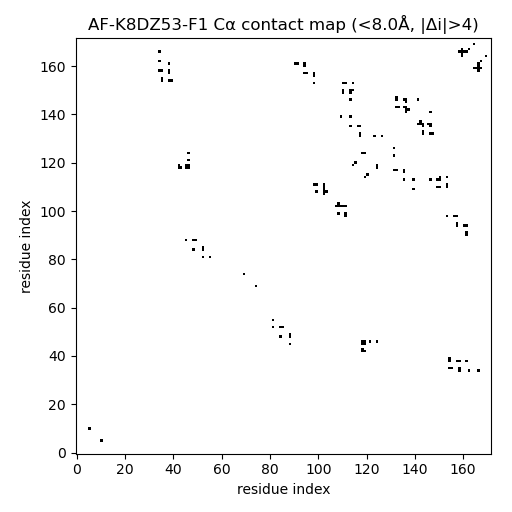 1 77 ? 12.827 -12.923 14.415 1.00 79.19 77 ALA A O 1
ATOM 636 N N . ILE A 1 78 ? 14.881 -13.855 14.441 1.00 77.94 78 ILE A N 1
ATOM 637 C CA . ILE A 1 78 ? 15.061 -13.896 12.981 1.00 77.94 78 ILE A CA 1
ATOM 638 C C . ILE A 1 78 ? 13.989 -14.778 12.333 1.00 77.94 78 ILE A C 1
ATOM 640 O O . ILE A 1 78 ? 13.307 -14.334 11.405 1.00 77.94 78 ILE A O 1
ATOM 644 N N . LYS A 1 79 ? 13.776 -15.995 12.853 1.00 77.12 79 LYS A N 1
ATOM 645 C CA . LYS A 1 79 ? 12.733 -16.915 12.363 1.00 77.12 79 LYS A CA 1
ATOM 646 C C . LYS A 1 79 ? 11.346 -16.268 12.422 1.00 77.12 79 LYS A C 1
ATOM 648 O O . LYS A 1 79 ? 10.615 -16.277 11.432 1.00 77.12 79 LYS A O 1
ATOM 653 N N . LYS A 1 80 ? 11.001 -15.628 13.545 1.00 81.56 80 LYS A N 1
ATOM 654 C CA . LYS A 1 80 ? 9.718 -14.924 13.710 1.00 81.56 80 LYS A CA 1
ATOM 655 C C . LYS A 1 80 ? 9.558 -13.763 12.724 1.00 81.56 80 LYS A C 1
ATOM 657 O O . LYS A 1 80 ? 8.471 -13.580 12.178 1.00 81.56 80 LYS A O 1
ATOM 662 N N . SER A 1 81 ? 10.622 -12.992 12.494 1.00 82.56 81 SER A N 1
ATOM 663 C CA . SER A 1 81 ? 10.627 -11.901 11.515 1.00 82.56 81 SER A CA 1
ATOM 664 C C . SER A 1 81 ? 10.362 -12.425 10.100 1.00 82.56 81 SER A C 1
ATOM 666 O O . SER A 1 81 ? 9.463 -11.933 9.422 1.00 82.56 81 SER A O 1
ATOM 668 N N . ARG A 1 82 ? 11.049 -13.502 9.695 1.00 82.19 82 ARG A N 1
ATOM 669 C CA . ARG A 1 82 ? 10.880 -14.142 8.378 1.00 82.19 82 ARG A CA 1
ATOM 670 C C . ARG A 1 82 ? 9.464 -14.653 8.140 1.00 82.19 82 ARG A C 1
ATOM 672 O O . ARG A 1 82 ? 8.891 -14.365 7.094 1.00 82.19 82 ARG A O 1
ATOM 679 N N . ILE A 1 83 ? 8.884 -15.355 9.116 1.00 83.88 83 ILE A N 1
ATOM 680 C CA . ILE A 1 83 ? 7.497 -15.840 9.031 1.00 83.88 83 ILE A CA 1
ATOM 681 C C . ILE A 1 83 ? 6.534 -14.664 8.850 1.00 83.88 83 ILE A C 1
ATOM 683 O O . ILE A 1 83 ? 5.654 -14.708 7.995 1.00 83.88 83 ILE A O 1
ATOM 687 N N . ARG A 1 84 ? 6.719 -13.581 9.615 1.00 85.94 84 ARG A N 1
ATOM 688 C CA . ARG A 1 84 ? 5.879 -12.386 9.490 1.00 85.94 84 ARG A CA 1
ATOM 689 C C . ARG A 1 84 ? 6.004 -11.756 8.101 1.00 85.94 84 ARG A C 1
ATOM 691 O O . ARG A 1 84 ? 4.984 -11.414 7.514 1.00 85.94 84 ARG A O 1
ATOM 698 N N . THR A 1 85 ? 7.220 -11.635 7.569 1.00 89.19 85 THR A N 1
ATOM 699 C CA . THR A 1 85 ? 7.462 -11.121 6.213 1.00 89.19 85 THR A CA 1
ATOM 700 C C . THR A 1 85 ? 6.783 -11.984 5.153 1.00 89.19 85 THR A C 1
ATOM 702 O O . THR A 1 85 ? 6.102 -11.438 4.291 1.00 89.19 85 THR A O 1
ATOM 705 N N . ALA A 1 86 ? 6.890 -13.313 5.251 1.00 88.12 86 ALA A N 1
ATOM 706 C CA . ALA A 1 86 ? 6.228 -14.242 4.336 1.00 88.12 86 ALA A CA 1
ATOM 707 C C . ALA A 1 86 ? 4.706 -14.037 4.313 1.00 88.12 86 ALA A C 1
ATOM 709 O O . ALA A 1 86 ? 4.121 -13.864 3.248 1.00 88.12 86 ALA A O 1
ATOM 710 N N . ILE A 1 87 ? 4.080 -13.970 5.495 1.00 90.12 87 ILE A N 1
ATOM 711 C CA . ILE A 1 87 ? 2.638 -13.716 5.626 1.00 90.12 87 ILE A CA 1
ATOM 712 C C . ILE A 1 87 ? 2.266 -12.368 4.993 1.00 90.12 87 ILE A C 1
ATOM 714 O O . ILE A 1 87 ? 1.274 -12.283 4.273 1.00 90.12 87 ILE A O 1
ATOM 718 N N . MET A 1 88 ? 3.057 -11.316 5.233 1.00 92.38 88 MET A N 1
ATOM 719 C CA . MET A 1 88 ? 2.792 -9.992 4.659 1.00 92.38 88 MET A CA 1
ATOM 720 C C . MET A 1 88 ? 2.899 -9.983 3.133 1.00 92.38 88 MET A C 1
ATOM 722 O O . MET A 1 88 ? 2.055 -9.371 2.486 1.00 92.38 88 MET A O 1
ATOM 726 N N . ILE A 1 89 ? 3.888 -10.665 2.549 1.00 93.62 89 ILE A N 1
ATOM 727 C CA . ILE A 1 89 ? 4.034 -10.763 1.089 1.00 93.62 89 ILE A CA 1
ATOM 728 C C . ILE A 1 89 ? 2.826 -11.474 0.488 1.00 93.62 89 ILE A C 1
ATOM 730 O O . ILE A 1 89 ? 2.170 -10.903 -0.378 1.00 93.62 89 ILE A O 1
ATOM 734 N N . THR A 1 90 ? 2.465 -12.650 1.011 1.00 92.94 90 THR A N 1
ATOM 735 C CA . THR A 1 90 ? 1.295 -13.402 0.533 1.00 92.94 90 THR A CA 1
ATOM 736 C C . THR A 1 90 ? 0.007 -12.584 0.648 1.00 92.94 90 THR A C 1
ATOM 738 O O . THR A 1 90 ? -0.831 -12.603 -0.258 1.00 92.94 90 THR A O 1
ATOM 741 N N . GLN A 1 91 ? -0.150 -11.817 1.732 1.00 94.19 91 GLN A N 1
ATOM 742 C CA . GLN A 1 91 ? -1.291 -10.919 1.896 1.00 94.19 91 GLN A CA 1
ATOM 743 C C . GLN A 1 91 ? -1.295 -9.808 0.836 1.00 94.19 91 GLN A C 1
ATOM 745 O O . GLN A 1 91 ? -2.330 -9.558 0.221 1.00 94.19 91 GLN A O 1
ATOM 750 N N . ILE A 1 92 ? -0.154 -9.152 0.597 1.00 95.69 92 ILE A N 1
ATOM 751 C CA . ILE A 1 92 ? -0.026 -8.092 -0.413 1.00 95.69 92 ILE A CA 1
ATOM 752 C C . ILE A 1 92 ? -0.337 -8.640 -1.809 1.00 95.69 92 ILE A C 1
ATOM 754 O O . ILE A 1 92 ? -1.133 -8.032 -2.521 1.00 95.69 92 ILE A O 1
ATOM 758 N N . GLU A 1 93 ? 0.226 -9.789 -2.185 1.00 96.44 93 GLU A N 1
ATOM 759 C CA . GLU A 1 93 ? -0.020 -10.443 -3.478 1.00 96.44 93 GLU A CA 1
ATOM 760 C C . GLU A 1 93 ? -1.506 -10.755 -3.680 1.00 96.44 93 GLU A C 1
ATOM 762 O O . GLU A 1 93 ? -2.086 -10.403 -4.710 1.00 96.44 93 GLU A O 1
ATOM 767 N N . THR A 1 94 ? -2.155 -11.322 -2.659 1.00 97.19 94 THR A N 1
ATOM 768 C CA . THR A 1 94 ? -3.595 -11.613 -2.683 1.00 97.19 94 THR A CA 1
ATOM 769 C C . THR A 1 94 ? -4.415 -10.333 -2.872 1.00 97.19 94 THR A C 1
ATOM 771 O O . THR A 1 94 ? -5.310 -10.273 -3.718 1.00 97.19 94 THR A O 1
ATOM 774 N N . CYS A 1 95 ? -4.104 -9.272 -2.121 1.00 97.25 95 CYS A N 1
ATOM 775 C CA . CYS A 1 95 ? -4.799 -7.992 -2.242 1.00 97.25 95 CYS A CA 1
ATOM 776 C C . CYS A 1 95 ? -4.565 -7.321 -3.605 1.00 97.25 95 CYS A C 1
ATOM 778 O O . CYS A 1 95 ? -5.493 -6.726 -4.156 1.00 97.25 95 CYS A O 1
ATOM 780 N N . LEU A 1 96 ? -3.354 -7.417 -4.161 1.00 98.31 96 LEU A N 1
ATOM 781 C CA . LEU A 1 96 ? -3.024 -6.901 -5.490 1.00 98.31 96 LEU A CA 1
ATOM 782 C C . LEU A 1 96 ? -3.814 -7.625 -6.580 1.00 98.31 96 LEU A C 1
ATOM 784 O O . LEU A 1 96 ? -4.327 -6.968 -7.486 1.00 98.31 96 LEU A O 1
ATOM 788 N N . GLU A 1 97 ? -3.963 -8.944 -6.478 1.00 98.38 97 GLU A N 1
ATOM 789 C CA . GLU A 1 97 ? -4.746 -9.725 -7.434 1.00 98.38 97 GLU A CA 1
ATOM 790 C C . GLU A 1 97 ? -6.238 -9.371 -7.363 1.00 98.38 97 GLU A C 1
ATOM 792 O O . GLU A 1 97 ? -6.870 -9.103 -8.387 1.00 98.38 97 GLU A O 1
ATOM 797 N N . ILE A 1 98 ? -6.793 -9.238 -6.154 1.00 98.31 98 ILE A N 1
ATOM 798 C CA . ILE A 1 98 ? -8.172 -8.762 -5.967 1.00 98.31 98 ILE A CA 1
ATOM 799 C C . ILE A 1 98 ? -8.351 -7.364 -6.575 1.00 98.31 98 ILE A C 1
ATOM 801 O O . ILE A 1 98 ? -9.350 -7.107 -7.254 1.00 98.31 98 ILE A O 1
ATOM 805 N N . LEU A 1 99 ? -7.396 -6.452 -6.358 1.00 98.25 99 LEU A N 1
ATOM 806 C CA . LEU A 1 99 ? -7.444 -5.106 -6.929 1.00 98.25 99 LEU A CA 1
ATOM 807 C C . LEU A 1 99 ? -7.429 -5.148 -8.462 1.00 98.25 99 LEU A C 1
ATOM 809 O O . LEU A 1 99 ? -8.226 -4.451 -9.093 1.00 98.25 99 LEU A O 1
ATOM 813 N N . ARG A 1 100 ? -6.564 -5.980 -9.055 1.00 98.62 100 ARG A N 1
ATOM 814 C CA . ARG A 1 100 ? -6.458 -6.176 -10.507 1.00 98.62 100 ARG A CA 1
ATOM 815 C C . ARG A 1 100 ? -7.789 -6.617 -11.103 1.00 98.62 100 ARG A C 1
ATOM 817 O O . ARG A 1 100 ? -8.290 -5.977 -12.029 1.00 98.62 100 ARG A O 1
ATOM 824 N N . LEU A 1 101 ? -8.384 -7.667 -10.537 1.00 98.50 101 LEU A N 1
ATOM 825 C CA . LEU A 1 101 ? -9.674 -8.201 -10.975 1.00 98.50 101 LEU A CA 1
ATOM 826 C C . LEU A 1 101 ? -10.789 -7.162 -10.818 1.00 98.50 101 LEU A C 1
ATOM 828 O O . LEU A 1 101 ? -11.583 -6.961 -11.735 1.00 98.50 101 LEU A O 1
ATOM 832 N N . ARG A 1 102 ? -10.813 -6.433 -9.695 1.00 98.12 102 ARG A N 1
ATOM 833 C CA . ARG A 1 102 ? -11.802 -5.377 -9.437 1.00 98.12 102 ARG A CA 1
ATOM 834 C C . ARG A 1 102 ? -11.700 -4.232 -10.444 1.00 98.12 102 ARG A C 1
ATOM 836 O O . ARG A 1 102 ? -12.729 -3.747 -10.906 1.00 98.12 102 ARG A O 1
ATOM 843 N N . MET A 1 103 ? -10.491 -3.777 -10.766 1.00 98.31 103 MET A N 1
ATOM 844 C CA . MET A 1 103 ? -10.287 -2.702 -11.742 1.00 98.31 103 MET A CA 1
ATOM 845 C C . MET A 1 103 ? -10.636 -3.153 -13.158 1.00 98.31 103 MET A C 1
ATOM 847 O O . MET A 1 103 ? -11.295 -2.413 -13.884 1.00 98.31 103 MET A O 1
ATOM 851 N N . SER A 1 104 ? -10.286 -4.388 -13.519 1.00 98.06 104 SER A N 1
ATOM 852 C CA . SER A 1 104 ? -10.694 -4.987 -14.790 1.00 98.06 104 SER A CA 1
ATOM 853 C C . SER A 1 104 ? -12.221 -5.068 -14.914 1.00 98.06 104 SER A C 1
ATOM 855 O O . SER A 1 104 ? -12.771 -4.590 -15.901 1.00 98.06 104 SER A O 1
ATOM 857 N N . ALA A 1 105 ? -12.918 -5.555 -13.883 1.00 98.25 105 ALA A N 1
ATOM 858 C CA . ALA A 1 105 ? -14.380 -5.645 -13.870 1.00 98.25 105 ALA A CA 1
ATOM 859 C C . ALA A 1 105 ? -15.082 -4.275 -13.946 1.00 98.25 105 ALA A C 1
ATOM 861 O O . ALA A 1 105 ? -16.184 -4.174 -14.476 1.00 98.25 105 ALA A O 1
ATOM 862 N N . LYS A 1 106 ? -14.446 -3.210 -13.439 1.00 98.00 106 LYS A N 1
ATOM 863 C CA . LYS A 1 106 ? -14.940 -1.826 -13.543 1.00 98.00 106 LYS A CA 1
ATOM 864 C C . LYS A 1 106 ? -14.619 -1.156 -14.887 1.00 98.00 106 LYS A C 1
ATOM 866 O O . LYS A 1 106 ? -14.976 0.006 -15.061 1.00 98.00 106 LYS A O 1
ATOM 871 N N . GLY A 1 107 ? -13.921 -1.835 -15.801 1.00 98.19 107 GLY A N 1
ATOM 872 C CA . GLY A 1 107 ? -13.444 -1.237 -17.050 1.00 98.19 107 GLY A CA 1
ATOM 873 C C . GLY A 1 107 ? -12.382 -0.153 -16.836 1.00 98.19 107 GLY A C 1
ATOM 874 O O . GLY A 1 107 ? -12.288 0.761 -17.645 1.00 98.19 107 GLY A O 1
ATOM 875 N N . GLN A 1 108 ? -11.622 -0.233 -15.736 1.00 98.00 108 GLN A N 1
ATOM 876 C CA . GLN A 1 108 ? -10.563 0.717 -15.367 1.00 98.00 108 GLN A CA 1
ATOM 877 C C . GLN A 1 108 ? -9.199 0.029 -15.122 1.00 98.00 108 GLN A C 1
ATOM 879 O O . GLN A 1 108 ? -8.548 0.303 -14.104 1.00 98.00 108 GLN A O 1
ATOM 884 N N . PRO A 1 109 ? -8.752 -0.921 -15.975 1.00 98.12 109 PRO A N 1
ATOM 885 C CA . PRO A 1 109 ? -7.511 -1.674 -15.755 1.00 98.12 109 PRO A CA 1
ATOM 886 C C . PRO A 1 109 ? -6.263 -0.781 -15.653 1.00 98.12 109 PRO A C 1
ATOM 888 O O . PRO A 1 109 ? -5.310 -1.129 -14.952 1.00 98.12 109 PRO A O 1
ATOM 891 N N . GLU A 1 110 ? -6.281 0.392 -16.285 1.00 98.19 110 GLU A N 1
ATOM 892 C CA . GLU A 1 110 ? -5.209 1.384 -16.264 1.00 98.19 110 GLU A CA 1
ATOM 893 C C . GLU A 1 110 ? -4.862 1.860 -14.846 1.00 98.19 110 GLU A C 1
ATOM 895 O O . GLU A 1 110 ? -3.697 2.119 -14.539 1.00 98.19 110 GLU A O 1
ATOM 900 N N . LYS A 1 111 ? -5.840 1.888 -13.931 1.00 98.44 111 LYS A N 1
ATOM 901 C CA . LYS A 1 111 ? -5.589 2.256 -12.532 1.00 98.44 111 LYS A CA 1
ATOM 902 C C . LYS A 1 111 ? -4.714 1.231 -11.820 1.00 98.44 111 LYS A C 1
ATOM 904 O O . LYS A 1 111 ? -3.805 1.610 -11.083 1.00 98.44 111 LYS A O 1
ATOM 909 N N . TYR A 1 112 ? -4.955 -0.060 -12.053 1.00 98.50 112 TYR A N 1
ATOM 910 C CA . TYR A 1 112 ? -4.087 -1.112 -11.522 1.00 98.50 112 TYR A CA 1
ATOM 911 C C . TYR A 1 112 ? -2.705 -1.066 -12.181 1.00 98.50 112 TYR A C 1
ATOM 913 O O . TYR A 1 112 ? -1.696 -1.215 -11.490 1.00 98.50 112 TYR A O 1
ATOM 921 N N . GLN A 1 113 ? -2.650 -0.794 -13.489 1.00 98.31 113 GLN A N 1
ATOM 922 C CA . GLN A 1 113 ? -1.385 -0.678 -14.211 1.00 98.31 113 GLN A CA 1
ATOM 923 C C . GLN A 1 113 ? -0.476 0.404 -13.608 1.00 98.31 113 GLN A C 1
ATOM 925 O O . GLN A 1 113 ? 0.719 0.164 -13.466 1.00 98.31 113 GLN A O 1
ATOM 930 N N . VAL A 1 114 ? -1.032 1.531 -13.140 1.00 98.38 114 VAL A N 1
ATOM 931 C CA . VAL A 1 114 ? -0.264 2.536 -12.382 1.00 98.38 114 VAL A CA 1
ATOM 932 C C . VAL A 1 114 ? 0.409 1.930 -11.146 1.00 98.38 114 VAL A C 1
ATOM 934 O O . VAL A 1 114 ? 1.590 2.171 -10.923 1.00 98.38 114 VAL A O 1
ATOM 937 N N . ILE A 1 115 ? -0.294 1.133 -10.334 1.00 98.25 115 ILE A N 1
ATOM 938 C CA . ILE A 1 115 ? 0.319 0.500 -9.151 1.00 98.25 115 ILE A CA 1
ATOM 939 C C . ILE A 1 115 ? 1.408 -0.485 -9.553 1.00 98.25 115 ILE A C 1
ATOM 941 O O . ILE A 1 115 ? 2.482 -0.480 -8.950 1.00 98.25 115 ILE A O 1
ATOM 945 N N . LYS A 1 116 ? 1.148 -1.293 -10.583 1.00 98.00 116 LYS A N 1
ATOM 946 C CA . LYS A 1 116 ? 2.124 -2.249 -11.097 1.00 98.00 116 LYS A CA 1
ATOM 947 C C . LYS A 1 116 ? 3.410 -1.545 -11.529 1.00 98.00 116 LYS A C 1
ATOM 949 O O . LYS A 1 116 ? 4.475 -1.902 -11.034 1.00 98.00 116 LYS A O 1
ATOM 954 N N . SER A 1 117 ? 3.311 -0.519 -12.373 1.00 97.88 117 SER A N 1
ATOM 955 C CA . SER A 1 117 ? 4.482 0.204 -12.876 1.00 97.88 117 SER A CA 1
ATOM 956 C C . SER A 1 117 ? 5.213 1.003 -11.791 1.00 97.88 117 SER A C 1
ATOM 958 O O . SER A 1 117 ? 6.429 1.132 -11.853 1.00 97.88 117 SER A O 1
ATOM 960 N N . LEU A 1 118 ? 4.499 1.540 -10.792 1.00 97.88 118 LEU A N 1
ATOM 961 C CA . LEU A 1 118 ? 5.118 2.353 -9.739 1.00 97.88 118 LEU A CA 1
ATOM 962 C C . LEU A 1 118 ? 5.801 1.541 -8.628 1.00 97.88 118 LEU A C 1
ATOM 964 O O . LEU A 1 118 ? 6.684 2.083 -7.968 1.00 97.88 118 LEU A O 1
ATOM 968 N N . TYR A 1 119 ? 5.366 0.304 -8.366 1.00 97.56 119 TYR A N 1
ATOM 969 C CA . TYR A 1 119 ? 5.789 -0.442 -7.169 1.00 97.56 119 TYR A CA 1
ATOM 970 C C . TYR A 1 119 ? 6.250 -1.876 -7.419 1.00 97.56 119 TYR A C 1
ATOM 972 O O . TYR A 1 119 ? 6.969 -2.424 -6.588 1.00 97.56 119 TYR A O 1
ATOM 980 N N . LEU A 1 120 ? 5.811 -2.509 -8.509 1.00 97.00 120 LEU A N 1
ATOM 981 C CA . LEU A 1 120 ? 6.021 -3.944 -8.734 1.00 97.00 120 LEU A CA 1
ATOM 982 C C . LEU A 1 120 ? 7.033 -4.226 -9.852 1.00 97.00 120 LEU A C 1
ATOM 984 O O . LEU A 1 120 ? 7.450 -5.369 -10.024 1.00 97.00 120 LEU A O 1
ATOM 988 N N . ASP A 1 121 ? 7.428 -3.206 -10.616 1.00 96.12 121 ASP A N 1
ATOM 989 C CA . ASP A 1 121 ? 8.401 -3.340 -11.696 1.00 96.12 121 ASP A CA 1
ATOM 990 C C . ASP A 1 121 ? 9.842 -3.333 -11.156 1.00 96.12 121 ASP A C 1
ATOM 992 O O . ASP A 1 121 ? 10.408 -2.283 -10.838 1.00 96.12 121 ASP A O 1
ATOM 996 N N . LYS A 1 122 ? 10.452 -4.525 -11.083 1.00 94.69 122 L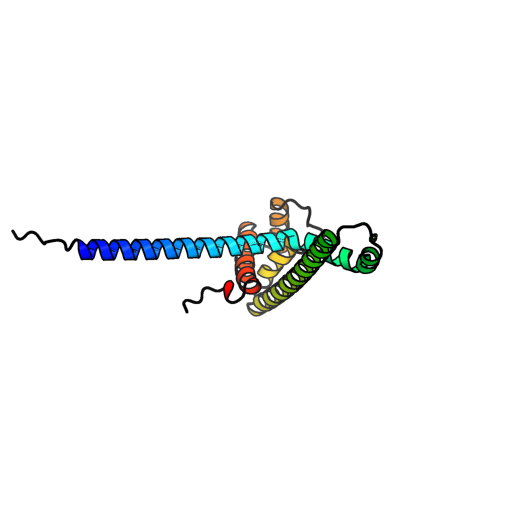YS A N 1
ATOM 997 C CA . LYS A 1 122 ? 11.842 -4.705 -10.633 1.00 94.69 122 LYS A CA 1
ATOM 998 C C . LYS A 1 122 ?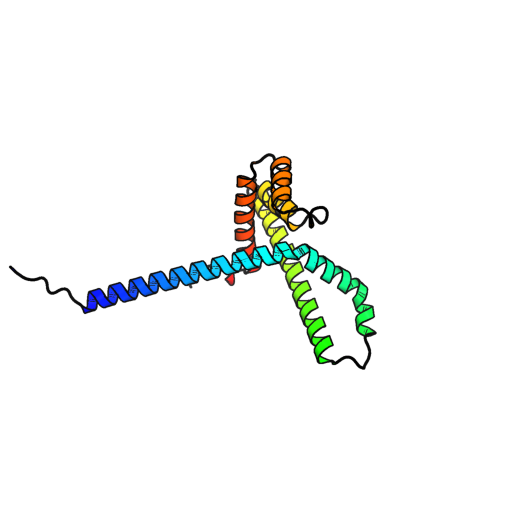 12.843 -3.901 -11.475 1.00 94.69 122 LYS A C 1
ATOM 1000 O O . LYS A 1 122 ? 13.827 -3.428 -10.915 1.00 94.69 122 LYS A O 1
ATOM 1005 N N . ALA A 1 123 ? 12.597 -3.700 -12.773 1.00 94.88 123 ALA A N 1
ATOM 1006 C CA . ALA A 1 123 ? 13.534 -3.009 -13.663 1.00 94.88 123 ALA A CA 1
ATOM 1007 C C . ALA A 1 123 ? 13.614 -1.498 -13.398 1.00 94.88 123 ALA A C 1
ATOM 1009 O O . ALA A 1 123 ? 14.579 -0.849 -13.793 1.00 94.88 123 ALA A O 1
ATOM 1010 N N . ARG A 1 124 ? 12.605 -0.933 -12.726 1.00 92.69 124 ARG A N 1
ATOM 1011 C CA . ARG A 1 124 ? 12.479 0.511 -12.482 1.00 92.69 124 ARG A CA 1
ATOM 1012 C C . ARG A 1 124 ? 12.556 0.877 -11.004 1.00 92.69 124 ARG A C 1
ATOM 1014 O 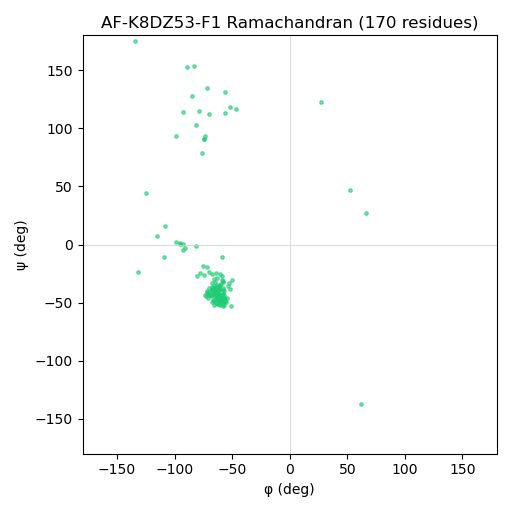O . ARG A 1 124 ? 12.344 2.036 -10.659 1.00 92.69 124 ARG A O 1
ATOM 1021 N N . ARG A 1 125 ? 12.864 -0.086 -10.129 1.00 91.31 125 ARG A N 1
ATOM 1022 C CA . ARG A 1 125 ? 12.834 0.093 -8.666 1.00 91.31 125 ARG A CA 1
ATOM 1023 C C . ARG A 1 125 ? 13.755 1.211 -8.162 1.00 91.31 125 ARG A C 1
ATOM 1025 O O . ARG A 1 125 ? 13.431 1.859 -7.174 1.00 91.31 125 ARG A O 1
ATOM 1032 N N . ASP A 1 126 ? 14.864 1.439 -8.864 1.00 93.00 126 ASP A N 1
ATOM 1033 C CA . ASP A 1 126 ? 15.884 2.431 -8.511 1.00 93.00 126 ASP A CA 1
ATOM 1034 C C . ASP A 1 126 ? 15.683 3.773 -9.249 1.00 93.00 126 ASP A C 1
ATOM 1036 O O . ASP A 1 126 ? 16.443 4.722 -9.053 1.00 93.00 126 ASP A O 1
ATOM 1040 N N . MET A 1 127 ? 14.645 3.884 -10.090 1.00 96.25 127 MET A N 1
ATOM 1041 C CA . MET A 1 127 ? 14.329 5.113 -10.817 1.00 96.25 127 MET A CA 1
ATOM 1042 C C . MET A 1 127 ? 13.770 6.181 -9.862 1.00 96.25 127 MET A 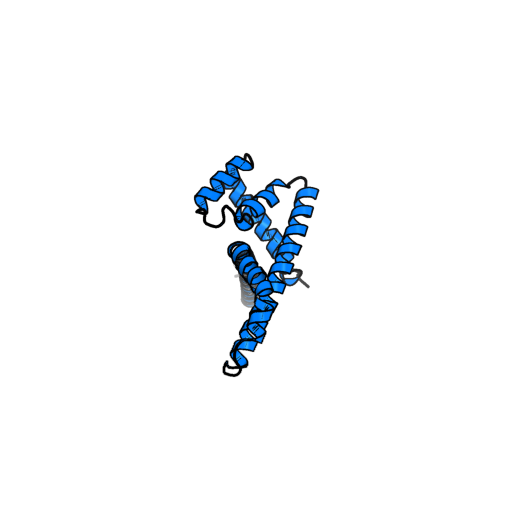C 1
ATOM 1044 O O . MET A 1 127 ? 12.861 5.895 -9.071 1.00 96.25 127 MET A O 1
ATOM 1048 N N . PRO A 1 128 ? 14.227 7.445 -9.946 1.00 96.94 128 PRO A N 1
ATOM 1049 C CA . PRO A 1 128 ? 13.657 8.528 -9.157 1.00 96.94 128 PRO A CA 1
ATOM 1050 C C . PRO A 1 128 ? 12.147 8.662 -9.388 1.00 96.94 128 PRO A C 1
ATOM 1052 O O . PRO A 1 128 ? 11.676 8.757 -10.520 1.00 96.94 128 PRO A O 1
ATOM 1055 N N . TYR A 1 129 ? 11.368 8.751 -8.307 1.00 95.31 129 TYR A N 1
ATOM 1056 C CA . TYR A 1 129 ? 9.898 8.740 -8.380 1.00 95.31 129 TYR A CA 1
ATOM 1057 C C . TYR A 1 129 ? 9.306 9.800 -9.329 1.00 95.31 129 TYR A C 1
ATOM 1059 O O . TYR A 1 129 ? 8.290 9.559 -9.975 1.00 95.31 129 TYR A O 1
ATOM 1067 N N . GLY A 1 130 ? 9.920 10.986 -9.412 1.00 96.81 130 GLY A N 1
ATOM 1068 C CA . GLY A 1 130 ? 9.467 12.045 -10.318 1.00 96.81 130 GLY A CA 1
ATOM 1069 C C . GLY A 1 130 ? 9.600 11.677 -11.797 1.00 96.81 130 GLY A C 1
ATOM 1070 O O . GLY A 1 130 ? 8.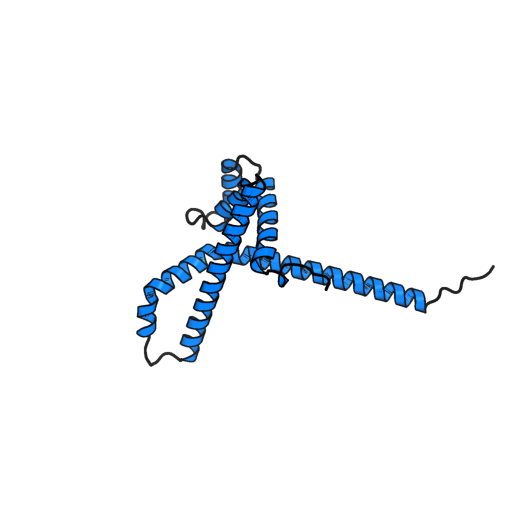706 11.992 -12.575 1.00 96.81 130 GLY A O 1
ATOM 1071 N N . GLU A 1 131 ? 10.679 10.989 -12.165 1.00 97.88 131 GLU A N 1
ATOM 1072 C CA . GLU A 1 131 ? 10.920 10.483 -13.518 1.00 97.88 131 GLU A CA 1
ATOM 1073 C C . GLU A 1 131 ? 10.012 9.292 -13.822 1.00 97.88 131 GLU A C 1
ATOM 1075 O O . GLU A 1 131 ? 9.331 9.281 -14.844 1.00 97.88 131 GLU A O 1
ATOM 1080 N N . LEU A 1 132 ? 9.890 8.360 -12.874 1.00 98.06 132 LEU A N 1
ATOM 1081 C CA . LEU A 1 132 ? 9.017 7.198 -13.012 1.00 98.06 132 LEU A CA 1
ATOM 1082 C C . LEU A 1 132 ? 7.559 7.598 -13.283 1.00 98.06 132 LEU A C 1
ATOM 1084 O O . LEU A 1 132 ? 6.898 7.000 -14.125 1.00 98.06 132 LEU A O 1
ATOM 1088 N N . VAL A 1 133 ? 7.054 8.646 -12.622 1.00 98.44 133 VAL A N 1
ATOM 1089 C CA . VAL A 1 133 ? 5.696 9.156 -12.880 1.00 98.44 133 VAL A CA 1
ATOM 1090 C C . VAL A 1 133 ? 5.532 9.672 -14.312 1.00 98.44 133 VAL A C 1
ATOM 1092 O O . VAL A 1 133 ? 4.458 9.478 -14.879 1.00 98.44 133 VAL A O 1
ATOM 1095 N N . LYS A 1 134 ? 6.558 10.297 -14.902 1.00 98.44 134 LYS A N 1
ATOM 1096 C CA . LYS A 1 134 ? 6.520 10.772 -16.295 1.00 98.44 134 LYS A CA 1
ATOM 1097 C C . LYS A 1 134 ? 6.463 9.607 -17.271 1.00 98.44 134 LYS A C 1
ATOM 1099 O O . LYS A 1 134 ? 5.557 9.561 -18.093 1.00 98.44 134 LYS A O 1
ATOM 1104 N N . VAL A 1 135 ? 7.353 8.630 -17.095 1.00 98.19 135 VAL A N 1
ATOM 1105 C CA . VAL A 1 135 ? 7.386 7.408 -17.912 1.00 98.19 135 VAL A CA 1
ATOM 1106 C C . VAL A 1 135 ? 6.035 6.692 -17.860 1.00 98.19 135 VAL A C 1
ATOM 1108 O O . VAL A 1 135 ? 5.445 6.389 -18.890 1.00 98.19 135 VAL A O 1
ATOM 1111 N N . VAL A 1 136 ? 5.480 6.496 -16.660 1.00 98.38 136 VAL A N 1
ATOM 1112 C CA . VAL A 1 136 ? 4.173 5.840 -16.490 1.00 98.38 136 VAL A CA 1
ATOM 1113 C C . VAL A 1 136 ? 3.034 6.651 -17.116 1.00 98.38 136 VAL A C 1
ATOM 1115 O O . VAL A 1 136 ? 2.094 6.071 -17.658 1.00 98.38 136 VAL A O 1
ATOM 1118 N N . ALA A 1 137 ? 3.091 7.983 -17.046 1.00 98.50 137 ALA A N 1
ATOM 1119 C CA . ALA A 1 137 ? 2.098 8.852 -17.670 1.00 98.50 137 ALA A CA 1
ATOM 1120 C C . ALA A 1 137 ? 2.100 8.694 -19.200 1.00 98.50 137 ALA A C 1
ATOM 1122 O O . ALA A 1 137 ? 1.032 8.550 -19.796 1.00 98.50 137 ALA A O 1
ATOM 1123 N N . GLU A 1 138 ? 3.284 8.646 -19.813 1.00 98.06 138 GLU A N 1
ATOM 1124 C CA . GLU A 1 138 ? 3.462 8.427 -21.251 1.00 98.06 138 GLU A CA 1
ATOM 1125 C C . GLU A 1 138 ? 2.967 7.041 -21.688 1.00 98.06 138 GLU A C 1
ATOM 1127 O O . GLU A 1 138 ? 2.174 6.951 -22.625 1.00 98.06 138 GLU A O 1
ATOM 1132 N N . GLU A 1 139 ? 3.352 5.978 -20.973 1.00 97.12 139 GLU A N 1
ATOM 1133 C CA . GLU A 1 139 ? 2.963 4.587 -21.269 1.00 97.12 139 GLU A CA 1
ATOM 1134 C C . GLU A 1 139 ? 1.457 4.341 -21.192 1.00 97.12 139 GLU A C 1
ATOM 1136 O O . GLU A 1 139 ? 0.905 3.553 -21.956 1.00 97.12 139 GLU A O 1
ATOM 1141 N N . ILE A 1 140 ? 0.791 4.997 -20.242 1.00 96.25 140 ILE A N 1
ATOM 1142 C CA . ILE A 1 140 ? -0.652 4.860 -20.014 1.00 96.25 140 ILE A CA 1
ATOM 1143 C C . ILE A 1 140 ? -1.433 5.938 -20.794 1.00 96.25 140 ILE A C 1
ATOM 1145 O O . ILE A 1 140 ? -2.660 5.990 -20.735 1.00 96.25 140 ILE A O 1
ATOM 1149 N N . HIS A 1 141 ? -0.741 6.798 -21.549 1.00 97.31 141 HIS A N 1
ATOM 1150 C CA . HIS A 1 141 ? -1.323 7.901 -22.315 1.00 97.31 141 HIS A CA 1
ATOM 1151 C C . HIS A 1 141 ? -2.227 8.816 -21.469 1.00 97.31 141 HIS A C 1
ATOM 1153 O O . HIS A 1 141 ? -3.341 9.175 -21.855 1.00 97.31 141 HIS A O 1
ATOM 1159 N N . CYS A 1 142 ? -1.748 9.209 -20.288 1.00 97.38 142 CYS A N 1
ATOM 1160 C CA . CYS A 1 142 ? -2.439 10.137 -19.396 1.00 97.38 142 CYS A CA 1
ATOM 1161 C C . CYS A 1 142 ? -1.487 11.213 -18.846 1.00 97.38 142 CYS A C 1
ATOM 1163 O O . CYS A 1 142 ? -0.293 11.207 -19.107 1.00 97.38 142 CYS A O 1
ATOM 1165 N N . GLY A 1 143 ? -2.008 12.185 -18.092 1.00 98.38 143 GLY A N 1
ATOM 1166 C CA . GLY A 1 143 ? -1.166 13.201 -17.448 1.00 98.38 143 GLY A CA 1
ATOM 1167 C C . GLY A 1 143 ? -0.566 12.728 -16.119 1.00 98.38 143 GLY A C 1
ATOM 1168 O O . GLY A 1 143 ? -1.198 11.960 -15.390 1.00 98.38 143 GLY A O 1
ATOM 1169 N N . GLU A 1 144 ? 0.586 13.277 -15.715 1.00 98.56 144 GLU A N 1
ATOM 1170 C CA . GLU A 1 144 ? 1.219 12.978 -14.413 1.00 98.56 144 GLU A CA 1
ATOM 1171 C C . GLU A 1 144 ? 0.262 13.153 -13.218 1.00 98.56 144 GLU A C 1
ATOM 1173 O O . GLU A 1 144 ? 0.278 12.379 -12.257 1.00 98.56 144 GLU A O 1
ATOM 1178 N N . ALA A 1 145 ? -0.601 14.175 -13.263 1.00 98.44 145 ALA A N 1
ATOM 1179 C CA . ALA A 1 145 ? -1.603 14.416 -12.226 1.00 98.44 145 ALA A CA 1
ATOM 1180 C C . ALA A 1 145 ? -2.618 13.261 -12.123 1.00 98.44 145 ALA A C 1
ATOM 1182 O O . ALA A 1 145 ? -3.048 12.907 -11.024 1.00 98.44 145 ALA A O 1
ATOM 1183 N N . THR A 1 146 ? -2.964 12.642 -13.255 1.00 98.56 146 THR A N 1
ATOM 1184 C CA . THR A 1 146 ? -3.834 11.463 -13.312 1.00 98.56 146 THR A CA 1
ATOM 1185 C C . THR A 1 146 ? -3.136 10.239 -12.727 1.00 98.56 146 THR A C 1
ATOM 1187 O O . THR A 1 146 ? -3.741 9.573 -11.889 1.00 98.56 146 THR A O 1
ATOM 1190 N N . VAL A 1 147 ? -1.854 10.010 -13.037 1.00 98.69 147 VAL A N 1
ATOM 1191 C CA . VAL A 1 147 ? -1.050 8.940 -12.412 1.00 98.69 147 VAL A CA 1
ATOM 1192 C C . VAL A 1 147 ? -1.050 9.077 -10.887 1.00 98.69 147 VAL A C 1
ATOM 1194 O O . VAL A 1 147 ? -1.370 8.130 -10.168 1.00 98.69 147 VAL A O 1
ATOM 1197 N N . ARG A 1 148 ? -0.763 10.277 -10.364 1.00 98.50 148 ARG A N 1
ATOM 1198 C CA . ARG A 1 148 ? -0.742 10.539 -8.910 1.00 98.50 148 ARG A CA 1
ATOM 1199 C C . ARG A 1 148 ? -2.115 10.336 -8.266 1.00 98.50 148 ARG A C 1
ATOM 1201 O O . ARG A 1 148 ? -2.198 9.804 -7.156 1.00 98.50 148 ARG A O 1
ATOM 1208 N N . ARG A 1 149 ? -3.189 10.740 -8.952 1.00 98.62 149 ARG A N 1
ATOM 1209 C CA . ARG A 1 149 ? -4.569 10.548 -8.491 1.00 98.62 149 ARG A CA 1
ATOM 1210 C C . ARG A 1 149 ? -4.933 9.063 -8.436 1.00 98.62 149 ARG A C 1
ATOM 1212 O O . ARG A 1 149 ? -5.353 8.593 -7.383 1.00 98.62 149 ARG A O 1
ATOM 1219 N N . TRP A 1 150 ? -4.712 8.320 -9.518 1.00 98.69 150 TRP A N 1
ATOM 1220 C CA . TRP A 1 150 ? -5.008 6.887 -9.580 1.00 98.69 150 TRP A CA 1
ATOM 1221 C C . TRP A 1 150 ? -4.165 6.080 -8.599 1.00 98.69 150 TRP A C 1
ATOM 1223 O O . TRP A 1 150 ? -4.714 5.233 -7.901 1.00 98.69 150 TRP A O 1
ATOM 1233 N N . LYS A 1 151 ? -2.879 6.412 -8.425 1.00 98.44 151 LYS A N 1
ATOM 1234 C CA . LYS A 1 151 ? -2.058 5.863 -7.338 1.00 98.44 151 LYS A CA 1
ATOM 1235 C C . LYS A 1 151 ? -2.760 6.018 -5.984 1.00 98.44 151 LYS A C 1
ATOM 1237 O O . LYS A 1 151 ? -2.893 5.044 -5.249 1.00 98.44 151 LYS A O 1
ATOM 1242 N N . LYS A 1 152 ? -3.199 7.235 -5.636 1.00 98.06 152 LYS A N 1
ATOM 1243 C CA . LYS A 1 152 ? -3.851 7.508 -4.344 1.00 98.06 152 LYS A CA 1
ATOM 1244 C C . LYS A 1 152 ? -5.146 6.705 -4.183 1.00 98.06 152 LYS A C 1
ATOM 1246 O O . LYS A 1 152 ? -5.387 6.154 -3.107 1.00 98.06 152 LYS A O 1
ATOM 1251 N N . GLU A 1 153 ? -5.964 6.632 -5.232 1.00 97.75 153 GLU A N 1
ATOM 1252 C CA . GLU A 1 153 ? -7.187 5.817 -5.250 1.00 97.75 153 GLU A CA 1
ATOM 1253 C C . GLU A 1 153 ? -6.871 4.340 -4.988 1.00 97.75 153 GLU A C 1
ATOM 1255 O O . GLU A 1 153 ? -7.466 3.729 -4.103 1.00 97.75 153 GLU A O 1
ATOM 1260 N N . MET A 1 154 ? -5.885 3.780 -5.688 1.00 98.25 154 MET A N 1
ATOM 1261 C CA . MET A 1 154 ? -5.537 2.367 -5.561 1.00 98.25 154 MET A CA 1
ATOM 1262 C C . MET A 1 154 ? -4.886 2.024 -4.220 1.00 98.25 154 MET A C 1
ATOM 1264 O O . MET A 1 154 ? -5.207 0.989 -3.647 1.00 98.25 154 MET A O 1
ATOM 1268 N N . ILE A 1 155 ? -4.039 2.897 -3.661 1.00 97.56 155 ILE A N 1
ATOM 1269 C CA . ILE A 1 155 ? -3.517 2.717 -2.293 1.00 97.56 155 ILE A CA 1
ATOM 1270 C C . ILE A 1 155 ? -4.661 2.755 -1.273 1.00 97.56 155 ILE A C 1
ATOM 1272 O O . ILE A 1 155 ? -4.649 2.000 -0.305 1.00 97.56 155 ILE A O 1
ATOM 1276 N N . THR A 1 156 ? -5.675 3.597 -1.491 1.00 94.44 156 THR A N 1
ATOM 1277 C CA . THR A 1 156 ? -6.855 3.642 -0.616 1.00 94.44 156 THR A CA 1
ATOM 1278 C C . THR A 1 156 ? -7.633 2.325 -0.678 1.00 94.44 156 THR A C 1
ATOM 1280 O O . THR A 1 156 ? -7.932 1.757 0.370 1.00 94.44 156 THR A O 1
ATOM 1283 N N . GLU A 1 157 ? -7.894 1.797 -1.876 1.00 94.75 157 GLU A N 1
ATOM 1284 C CA . GLU A 1 157 ? -8.537 0.486 -2.065 1.00 94.75 157 GLU A CA 1
ATOM 1285 C C . GLU A 1 157 ? -7.718 -0.649 -1.429 1.00 94.75 157 GLU A C 1
ATOM 1287 O O . GLU A 1 157 ? -8.262 -1.465 -0.684 1.00 94.75 157 GLU A O 1
ATOM 1292 N N . LEU A 1 158 ? -6.400 -0.669 -1.648 1.00 96.31 158 LEU A N 1
ATOM 1293 C CA . LEU A 1 158 ? -5.502 -1.656 -1.047 1.00 96.31 158 LEU A CA 1
ATOM 1294 C C . LEU A 1 158 ? -5.467 -1.563 0.475 1.00 96.31 158 LEU A C 1
ATOM 1296 O O . LEU A 1 158 ? -5.420 -2.596 1.130 1.00 96.31 158 LEU A O 1
ATOM 1300 N N . SER A 1 159 ? -5.543 -0.362 1.054 1.00 93.56 159 SER A N 1
ATOM 1301 C CA . SER A 1 159 ? -5.566 -0.215 2.512 1.00 93.56 159 SER A CA 1
ATOM 1302 C C . SER A 1 159 ? -6.787 -0.900 3.126 1.00 93.56 159 SER A C 1
ATOM 1304 O O . SER A 1 159 ? -6.690 -1.535 4.171 1.00 93.56 159 SER A O 1
ATOM 1306 N N . VAL A 1 160 ? -7.930 -0.866 2.441 1.00 91.62 160 VAL A N 1
ATOM 1307 C CA . VAL A 1 160 ? -9.121 -1.596 2.877 1.00 91.62 160 VAL A CA 1
ATOM 1308 C C . VAL A 1 160 ? -8.920 -3.103 2.721 1.00 91.62 160 VAL A C 1
ATOM 1310 O O . VAL A 1 160 ? -9.255 -3.855 3.627 1.00 91.62 160 VAL A O 1
ATOM 1313 N N . LEU A 1 161 ? -8.343 -3.555 1.603 1.00 93.50 161 LEU A N 1
ATOM 1314 C CA . LEU A 1 161 ? -8.106 -4.983 1.356 1.00 93.50 161 LEU A CA 1
ATOM 1315 C C . LEU A 1 161 ? -7.098 -5.599 2.340 1.00 93.50 161 LEU A C 1
ATOM 1317 O O . LEU A 1 161 ? -7.309 -6.715 2.803 1.00 93.50 161 LEU A O 1
ATOM 1321 N N . ILE A 1 162 ? -6.027 -4.875 2.673 1.00 91.94 162 ILE A N 1
ATOM 1322 C CA . ILE A 1 162 ? -4.960 -5.351 3.564 1.00 91.94 162 ILE A CA 1
ATOM 1323 C C . ILE A 1 162 ? -5.432 -5.383 5.017 1.00 91.94 162 ILE A C 1
ATOM 1325 O O . ILE A 1 162 ? -5.150 -6.346 5.724 1.00 91.94 162 ILE A O 1
ATOM 1329 N N . PHE A 1 163 ? -6.142 -4.346 5.469 1.00 87.44 163 PHE A N 1
ATOM 1330 C CA . PHE A 1 163 ? -6.578 -4.240 6.863 1.00 87.44 163 PHE A CA 1
ATOM 1331 C C . PHE A 1 163 ? -7.992 -4.808 7.103 1.00 87.44 163 PHE A C 1
ATOM 1333 O O . PHE A 1 163 ? -8.434 -4.873 8.242 1.00 87.44 163 PHE A O 1
ATOM 1340 N N . GLY A 1 164 ? -8.726 -5.235 6.072 1.00 81.81 164 GLY A N 1
ATOM 1341 C CA . GLY A 1 164 ? -10.024 -5.906 6.216 1.00 81.81 164 GLY A CA 1
ATOM 1342 C C . GLY A 1 164 ? -11.098 -5.048 6.895 1.00 81.81 164 GLY A C 1
ATOM 1343 O O . GLY A 1 164 ? -11.224 -3.859 6.602 1.00 81.81 164 GLY A O 1
ATOM 1344 N N . VAL A 1 165 ? -11.882 -5.644 7.806 1.00 69.50 165 VAL A N 1
ATOM 1345 C CA . VAL A 1 165 ? -12.874 -4.912 8.623 1.00 69.50 165 VAL A CA 1
ATOM 1346 C C . VAL A 1 165 ? -12.201 -3.850 9.474 1.00 69.50 165 VAL A C 1
ATOM 1348 O O . VAL A 1 165 ? -12.760 -2.767 9.596 1.00 69.50 165 VAL A O 1
ATOM 1351 N N . ASP A 1 166 ? -10.986 -4.104 9.970 1.00 69.31 166 ASP A N 1
ATOM 1352 C CA . ASP A 1 166 ? -10.224 -3.051 10.626 1.00 69.31 166 ASP A CA 1
ATOM 1353 C C . ASP A 1 166 ? -9.963 -1.928 9.632 1.00 69.31 166 ASP A C 1
ATOM 1355 O O . ASP A 1 166 ? -10.097 -0.778 10.002 1.00 69.31 166 ASP A O 1
ATOM 1359 N N . GLY A 1 167 ? -9.688 -2.224 8.360 1.00 60.06 167 GLY A N 1
ATOM 1360 C CA . GLY A 1 167 ? -9.575 -1.258 7.262 1.00 60.06 167 GLY A CA 1
ATOM 1361 C C . GLY A 1 167 ? -10.866 -0.498 6.933 1.00 60.06 167 GLY A C 1
ATOM 1362 O O . GLY A 1 167 ? -10.792 0.632 6.440 1.00 60.06 167 GLY A O 1
ATOM 1363 N N . LEU A 1 168 ? -12.028 -1.067 7.251 1.00 59.97 168 LEU A N 1
ATOM 1364 C CA . LEU A 1 168 ? -13.338 -0.444 7.121 1.00 59.97 168 LEU A CA 1
ATOM 1365 C C . LEU A 1 168 ? -13.707 0.311 8.400 1.00 59.97 168 LEU A C 1
ATOM 1367 O O . LEU A 1 168 ? -13.261 0.021 9.504 1.00 59.97 168 LEU A O 1
ATOM 1371 N N . LYS A 1 169 ? -14.537 1.337 8.251 1.00 59.72 169 LYS A N 1
ATOM 1372 C CA . LYS A 1 169 ? -15.166 1.993 9.392 1.00 59.72 169 LYS A CA 1
ATOM 1373 C C . LYS A 1 169 ? -16.578 1.430 9.514 1.00 59.72 169 LYS A C 1
ATOM 1375 O O . LYS A 1 169 ? -17.476 1.923 8.837 1.00 59.72 169 LYS A O 1
ATOM 1380 N N . LEU A 1 170 ? -16.770 0.398 10.328 1.00 52.28 170 LEU A N 1
ATOM 1381 C CA . LEU A 1 170 ? -18.113 -0.034 10.711 1.00 52.28 170 LEU A CA 1
ATOM 1382 C C . LEU A 1 170 ? -18.472 0.679 12.023 1.00 52.28 170 LEU A C 1
ATOM 1384 O O . LEU A 1 170 ? -17.804 0.477 13.032 1.00 52.28 170 LEU A O 1
ATOM 1388 N N . ASP A 1 171 ? -19.472 1.564 11.990 1.00 48.53 171 ASP A N 1
ATOM 1389 C CA . ASP A 1 171 ? -20.107 2.082 13.207 1.00 48.53 171 ASP A CA 1
ATOM 1390 C C . ASP A 1 171 ? -21.028 0.957 13.735 1.00 48.53 171 ASP A C 1
ATOM 1392 O O . ASP A 1 171 ? -22.220 0.950 13.429 1.00 48.53 171 ASP A O 1
ATOM 1396 N N . ILE A 1 172 ? -20.455 -0.046 14.415 1.00 44.81 172 ILE A N 1
ATOM 1397 C CA . ILE A 1 172 ? -21.199 -1.089 15.156 1.00 44.81 172 ILE A CA 1
ATOM 1398 C C . ILE A 1 172 ? -21.197 -0.731 16.639 1.00 44.81 172 ILE A C 1
ATOM 1400 O O . ILE A 1 172 ? -20.111 -0.354 17.139 1.00 44.81 172 ILE A O 1
#